Protein AF-A0A4Y2AFT1-F1 (afdb_monomer)

pLDDT: mean 79.04, std 13.9, range [38.19, 97.12]

Mean predicted aligned error: 14.94 Å

Radius of gyration: 22.77 Å; Cα contacts (8 Å, |Δi|>4): 22; chains: 1; bounding box: 67×28×57 Å

Secondary structure (DSSP, 8-state):
----------GGGG--PPPPP----PPPHHHHHHHHTT--------------HHHHHHHHHHHHHHHHH-TT--HHHHHHHHHHHHHHHHHHHHHHHHHHHHH--

Organism: Araneus ventricosus (NCBI:txid182803)

Sequence (105 aa):
MKSGLNVNISFKEFLQVDDPLATCGTLTDAEIVDNVRGVSEDEEHTDAPKVTTKEAEKAVELLTTFLESQENVGYEGFAALANLRRLIETKKVRRQKSLKDHFYC

Solvent-accessible surface area (backbone atoms only — not comparable to full-atom values): 6897 Å² total; per-residue (Å²): 134,85,82,80,74,83,71,85,80,55,74,68,82,76,52,87,75,78,75,84,74,84,70,87,73,81,77,49,75,69,58,50,55,57,55,60,75,69,61,74,89,68,82,70,72,73,72,69,78,80,78,47,72,68,56,54,52,51,52,52,51,52,52,49,56,53,51,72,71,44,95,81,67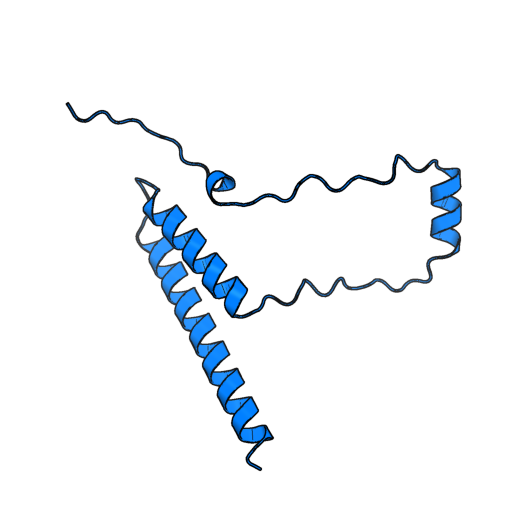,60,72,64,62,58,50,52,50,53,52,50,54,53,50,54,52,53,52,52,52,52,52,52,50,56,48,49,62,68,74,71,109

Structure (mmCIF, N/CA/C/O backbone):
data_AF-A0A4Y2AFT1-F1
#
_entry.id   AF-A0A4Y2AFT1-F1
#
loop_
_atom_site.group_PDB
_atom_site.id
_atom_site.type_symbol
_atom_site.label_atom_id
_atom_site.label_alt_id
_atom_site.label_comp_id
_atom_site.label_asym_id
_atom_site.label_entity_id
_atom_site.label_seq_id
_atom_site.pdbx_PDB_ins_code
_atom_site.Cartn_x
_atom_site.Cartn_y
_atom_site.Cartn_z
_atom_site.occupancy
_atom_site.B_iso_or_equiv
_atom_site.auth_seq_id
_atom_site.auth_comp_id
_atom_site.auth_asym_id
_atom_site.auth_atom_id
_atom_site.pdbx_PDB_model_num
ATOM 1 N N . MET A 1 1 ? -30.423 13.066 16.164 1.00 38.19 1 MET A N 1
ATOM 2 C CA . MET A 1 1 ? -30.635 12.225 14.967 1.00 38.19 1 MET A CA 1
ATOM 3 C C . MET A 1 1 ? -29.265 11.909 14.387 1.00 38.19 1 MET A C 1
ATOM 5 O O . MET A 1 1 ? -28.617 12.820 13.896 1.00 38.19 1 MET A O 1
ATOM 9 N N . LYS A 1 2 ? -28.767 10.677 14.548 1.00 51.41 2 LYS A N 1
ATOM 10 C CA . LYS A 1 2 ? -27.554 10.227 13.850 1.00 51.41 2 LYS A CA 1
ATOM 11 C C . LYS A 1 2 ? -28.001 9.784 12.461 1.00 51.41 2 LYS A C 1
ATOM 13 O O . LYS A 1 2 ? -28.645 8.747 12.338 1.00 51.41 2 LYS A O 1
ATOM 18 N N . SER A 1 3 ? -27.761 10.607 11.447 1.00 51.38 3 SER A N 1
ATOM 19 C CA . SER A 1 3 ? -27.951 10.214 10.053 1.00 51.38 3 SER A CA 1
ATOM 20 C C . SER A 1 3 ? -26.860 9.204 9.707 1.00 51.38 3 SER A C 1
ATOM 22 O O . SER A 1 3 ? -25.752 9.586 9.339 1.00 51.38 3 SER A O 1
ATOM 24 N N . GLY A 1 4 ? -27.160 7.920 9.901 1.00 54.34 4 GLY A N 1
ATOM 25 C CA . GLY A 1 4 ? -26.367 6.822 9.365 1.00 54.34 4 GLY A CA 1
ATOM 26 C C . GLY A 1 4 ? -26.515 6.810 7.851 1.00 54.34 4 GLY A C 1
ATOM 27 O O . GLY A 1 4 ? -27.314 6.054 7.307 1.00 54.34 4 GLY A O 1
ATOM 28 N N . LEU A 1 5 ? -25.794 7.703 7.174 1.00 56.72 5 LEU A N 1
ATOM 29 C CA . LEU A 1 5 ? -25.506 7.530 5.762 1.00 56.72 5 LEU A CA 1
ATOM 30 C C . LEU A 1 5 ? -24.471 6.402 5.717 1.00 56.72 5 LEU A C 1
ATOM 32 O O . LEU A 1 5 ? -23.290 6.635 5.956 1.00 56.72 5 LEU A O 1
ATOM 36 N N . ASN A 1 6 ? -24.929 5.168 5.500 1.00 60.53 6 ASN A N 1
ATOM 37 C CA . ASN A 1 6 ? -24.046 4.064 5.143 1.00 60.53 6 ASN A CA 1
ATOM 38 C C . ASN A 1 6 ? -23.541 4.354 3.724 1.00 60.53 6 ASN A C 1
ATOM 40 O O . ASN A 1 6 ? -24.121 3.916 2.730 1.00 60.53 6 ASN A O 1
ATOM 44 N N . VAL A 1 7 ? -22.541 5.230 3.636 1.00 65.12 7 VAL A N 1
ATOM 45 C CA . VAL A 1 7 ? -21.787 5.439 2.408 1.00 65.12 7 VAL A CA 1
ATOM 46 C C . VAL A 1 7 ? -20.907 4.208 2.293 1.00 65.12 7 VAL A C 1
ATOM 48 O O . VAL A 1 7 ? -19.944 4.051 3.037 1.00 65.12 7 VAL A O 1
ATOM 51 N N . ASN A 1 8 ? -21.284 3.295 1.406 1.00 72.75 8 ASN A N 1
ATOM 52 C CA . ASN A 1 8 ? -20.442 2.168 1.044 1.00 72.75 8 ASN A CA 1
ATOM 53 C C . ASN A 1 8 ? -19.284 2.719 0.200 1.00 72.75 8 ASN A C 1
ATOM 55 O O . ASN A 1 8 ? -19.388 2.804 -1.021 1.00 72.75 8 ASN A O 1
ATOM 59 N N . ILE A 1 9 ? -18.245 3.211 0.880 1.00 77.81 9 ILE A N 1
ATOM 60 C CA . ILE A 1 9 ? -17.066 3.815 0.257 1.00 77.81 9 ILE A CA 1
ATOM 61 C C . ILE A 1 9 ? -16.251 2.692 -0.385 1.00 77.81 9 ILE A C 1
ATOM 63 O O . ILE A 1 9 ? -15.721 1.814 0.306 1.00 77.81 9 ILE A O 1
ATOM 67 N N . SER A 1 10 ? -16.144 2.726 -1.713 1.00 82.75 10 SER A N 1
ATOM 68 C CA . SER A 1 10 ? -15.375 1.741 -2.472 1.00 82.75 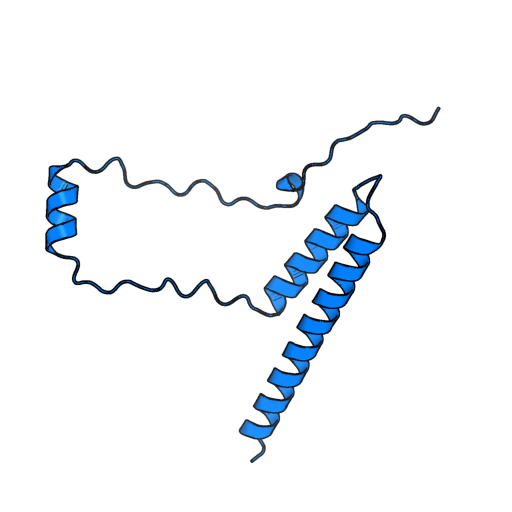10 SER A CA 1
ATOM 69 C C . SER A 1 10 ? -13.887 2.083 -2.469 1.00 82.75 10 SER A C 1
ATOM 71 O O . SER A 1 10 ? -13.503 3.240 -2.617 1.00 82.75 10 SER A O 1
ATOM 73 N N . PHE A 1 11 ? -13.018 1.067 -2.435 1.00 80.56 11 PHE A N 1
ATOM 74 C CA . PHE A 1 11 ? -11.572 1.266 -2.609 1.00 80.56 11 PHE A CA 1
ATOM 75 C C . PHE A 1 11 ? -11.223 1.984 -3.925 1.00 80.56 11 PHE A C 1
ATOM 77 O O . PHE A 1 11 ? -10.225 2.694 -4.000 1.00 80.56 11 PHE A O 1
ATOM 84 N N . LYS A 1 12 ? -12.070 1.861 -4.956 1.00 81.62 12 LYS A N 1
ATOM 85 C CA . LYS A 1 12 ? -11.871 2.537 -6.244 1.00 81.62 12 LYS A CA 1
ATOM 86 C C . LYS A 1 12 ? -11.864 4.066 -6.123 1.00 81.62 12 LYS A C 1
ATOM 88 O O . LYS A 1 12 ? -11.213 4.717 -6.927 1.00 81.62 12 LYS A O 1
ATOM 93 N N . GLU A 1 13 ? -12.525 4.631 -5.114 1.00 83.81 13 GLU A N 1
ATOM 94 C CA . GLU A 1 13 ? -12.549 6.081 -4.857 1.00 83.81 13 GLU A CA 1
ATOM 95 C C . GLU A 1 13 ? -11.191 6.622 -4.386 1.00 83.81 13 GLU A C 1
ATOM 97 O O . GLU A 1 13 ? -10.928 7.818 -4.477 1.00 83.81 13 GLU A O 1
ATOM 102 N N . PHE A 1 14 ? -10.310 5.734 -3.926 1.00 80.06 14 PHE A N 1
ATOM 103 C CA . PHE A 1 14 ? -8.952 6.058 -3.501 1.00 80.06 14 PHE A CA 1
ATOM 104 C C . PHE A 1 14 ? -7.923 5.890 -4.629 1.00 80.06 14 PHE A C 1
ATOM 106 O O . PHE A 1 14 ? -6.775 6.303 -4.478 1.00 80.06 14 PHE A O 1
ATOM 113 N N . LEU A 1 15 ? -8.302 5.295 -5.763 1.00 83.19 15 LEU A N 1
ATOM 114 C CA . LEU A 1 15 ? -7.394 5.044 -6.879 1.00 83.19 15 LEU A CA 1
ATOM 115 C C . LEU A 1 15 ? -7.531 6.126 -7.953 1.00 83.19 15 LEU A C 1
ATOM 117 O O . LEU A 1 15 ? -8.627 6.408 -8.430 1.00 83.19 15 LEU A O 1
ATOM 121 N N . GLN A 1 16 ? -6.399 6.665 -8.408 1.00 80.81 16 GLN A N 1
ATOM 122 C CA . GLN A 1 16 ? -6.329 7.273 -9.736 1.00 80.81 16 GLN A CA 1
ATOM 123 C C . GLN A 1 16 ? -6.165 6.138 -10.742 1.00 80.81 16 GLN A C 1
ATOM 125 O O . GLN A 1 16 ? -5.142 5.459 -10.758 1.00 80.81 16 GLN A O 1
ATOM 130 N N . VAL A 1 17 ? -7.218 5.881 -11.513 1.00 76.19 17 VAL A N 1
ATOM 131 C CA . VAL A 1 17 ? -7.174 4.953 -12.642 1.00 76.19 17 VAL A CA 1
ATOM 132 C C . VAL A 1 17 ? -6.751 5.769 -13.853 1.00 76.19 17 VAL A C 1
ATOM 134 O O . VAL A 1 17 ? -7.400 6.772 -14.148 1.00 76.19 17 VAL A O 1
ATOM 137 N N . ASP A 1 18 ? -5.669 5.362 -14.515 1.00 80.88 18 ASP A N 1
ATOM 138 C CA . ASP A 1 18 ? -5.257 5.979 -15.774 1.00 80.88 18 ASP A CA 1
ATOM 139 C C . ASP A 1 18 ? -6.372 5.848 -16.817 1.00 80.88 18 ASP A C 1
ATOM 141 O O . ASP A 1 18 ? -7.151 4.886 -16.809 1.00 80.88 18 ASP A O 1
ATOM 145 N N . ASP A 1 19 ? -6.444 6.818 -17.728 1.00 81.00 19 ASP A N 1
ATOM 146 C CA . ASP A 1 19 ? -7.368 6.735 -18.849 1.00 81.00 19 ASP A CA 1
ATOM 147 C C . ASP A 1 19 ? -7.101 5.451 -19.652 1.00 81.00 19 ASP A C 1
ATOM 149 O O . ASP A 1 19 ? -5.941 5.045 -19.804 1.00 81.00 19 ASP A O 1
ATOM 153 N N . PRO A 1 20 ? -8.149 4.794 -20.186 1.00 75.06 20 PRO A N 1
ATOM 154 C CA . PRO A 1 20 ? -7.966 3.636 -21.044 1.00 75.06 20 PRO A CA 1
ATOM 155 C C . PRO A 1 20 ? -6.988 3.992 -22.163 1.00 75.06 20 PRO A C 1
ATOM 157 O O . PRO A 1 20 ? -7.237 4.916 -22.942 1.00 75.06 20 PRO A O 1
ATOM 160 N N . LEU A 1 21 ? -5.869 3.271 -22.241 1.00 71.88 21 LEU A N 1
ATOM 161 C CA . LEU A 1 21 ? -4.927 3.457 -23.335 1.00 71.88 21 LEU A CA 1
ATOM 162 C C . LEU A 1 21 ? -5.651 3.169 -24.650 1.00 71.88 21 LEU A C 1
ATOM 164 O O . LEU A 1 21 ? -6.396 2.193 -24.760 1.00 71.88 21 LEU A O 1
ATOM 168 N N . ALA A 1 22 ? -5.424 4.022 -25.648 1.00 71.88 22 ALA A N 1
ATOM 169 C CA . ALA A 1 22 ? -5.924 3.777 -26.988 1.00 71.88 22 ALA A CA 1
ATOM 170 C C . ALA A 1 22 ? -5.368 2.433 -27.474 1.00 71.88 22 ALA A C 1
ATOM 172 O O . ALA A 1 22 ? -4.168 2.280 -27.693 1.00 71.88 22 ALA A O 1
ATOM 173 N N . THR A 1 23 ? -6.241 1.442 -27.620 1.00 72.25 23 THR A N 1
ATOM 174 C CA . THR A 1 23 ? -5.879 0.175 -28.248 1.00 72.25 23 THR A CA 1
ATOM 175 C C . THR A 1 23 ? -5.667 0.430 -29.738 1.00 72.25 23 THR A C 1
ATOM 177 O O . THR A 1 23 ? -6.528 1.039 -30.378 1.00 72.25 23 THR A O 1
ATOM 180 N N . CYS A 1 24 ? -4.543 -0.025 -30.296 1.00 70.50 24 CYS A N 1
ATOM 181 C CA . CYS A 1 24 ? -4.225 0.079 -31.724 1.00 70.50 24 CYS A CA 1
ATOM 182 C C . CYS A 1 24 ? -5.135 -0.828 -32.571 1.00 70.50 24 CYS A C 1
ATOM 184 O O . CYS A 1 24 ? -4.683 -1.838 -33.094 1.00 70.50 24 CYS A O 1
ATOM 186 N N . GLY A 1 25 ? -6.416 -0.474 -32.693 1.00 72.12 25 GLY A N 1
ATOM 187 C CA . GLY A 1 25 ? -7.383 -1.177 -33.536 1.00 72.12 25 GLY A CA 1
ATOM 188 C C . GLY A 1 25 ? -7.535 -2.671 -33.228 1.00 72.12 25 GLY A C 1
ATOM 189 O O . GLY A 1 25 ? -7.014 -3.201 -32.250 1.00 72.12 25 GLY A O 1
ATOM 190 N N . THR A 1 26 ? -8.301 -3.360 -34.066 1.00 80.38 26 THR A N 1
ATOM 191 C CA . THR A 1 26 ? -8.370 -4.824 -34.078 1.00 80.38 26 THR A CA 1
ATOM 192 C C . THR A 1 26 ? -7.469 -5.301 -35.205 1.00 80.38 26 THR A C 1
ATOM 194 O O . THR A 1 26 ? -7.713 -4.940 -36.354 1.00 80.38 26 THR A O 1
ATOM 197 N N . LEU A 1 27 ? -6.428 -6.070 -34.885 1.00 80.31 27 LEU A N 1
ATOM 198 C CA . LEU A 1 27 ? -5.590 -6.692 -35.908 1.00 80.31 27 LEU A CA 1
ATOM 199 C C . LEU A 1 27 ? -6.395 -7.764 -36.642 1.00 80.31 27 LEU A C 1
ATOM 201 O O . LEU A 1 27 ? -7.120 -8.548 -36.027 1.00 80.31 27 LEU A O 1
ATOM 205 N N . THR A 1 28 ? -6.259 -7.791 -37.960 1.00 81.94 28 THR A N 1
ATOM 206 C CA . THR A 1 28 ? -6.799 -8.859 -38.801 1.00 81.94 28 THR A CA 1
ATOM 207 C C . THR A 1 28 ? -5.932 -10.113 -38.695 1.00 81.94 28 THR A C 1
ATOM 209 O O . THR A 1 28 ? -4.735 -10.030 -38.421 1.00 81.94 28 THR A O 1
ATOM 212 N N . ASP A 1 29 ? -6.507 -11.289 -38.965 1.00 82.94 29 ASP A N 1
ATOM 213 C CA . ASP A 1 29 ? -5.781 -12.569 -38.910 1.00 82.94 29 ASP A CA 1
ATOM 214 C C . ASP A 1 29 ? -4.487 -12.556 -39.744 1.00 82.94 29 ASP A C 1
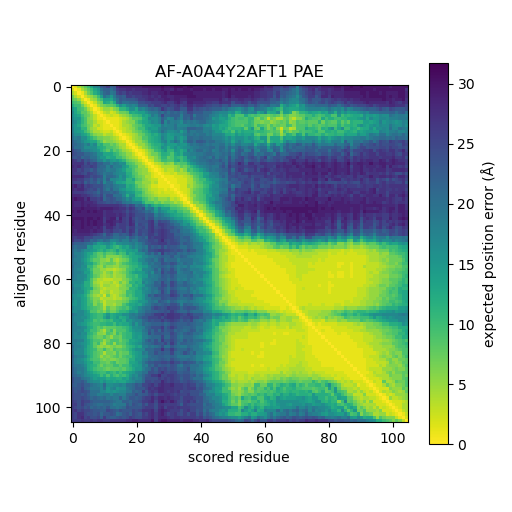ATOM 216 O O . ASP A 1 29 ? -3.479 -13.135 -39.346 1.00 82.94 29 ASP A O 1
ATOM 220 N N . ALA A 1 30 ? -4.486 -11.846 -40.878 1.00 82.31 30 ALA A N 1
ATOM 221 C CA . ALA A 1 30 ? -3.307 -11.686 -41.725 1.00 82.31 30 ALA A CA 1
ATOM 222 C C . ALA A 1 30 ? -2.182 -10.897 -41.030 1.00 82.31 30 ALA A C 1
ATOM 224 O O . ALA A 1 30 ? -1.022 -11.294 -41.101 1.00 82.31 30 ALA A O 1
ATOM 225 N N . GLU A 1 31 ? -2.521 -9.818 -40.319 1.00 77.81 31 GLU A N 1
ATOM 226 C CA . GLU A 1 31 ? -1.562 -8.998 -39.566 1.00 77.81 31 GLU A CA 1
ATOM 227 C C . GLU A 1 31 ? -1.049 -9.721 -38.313 1.00 77.81 31 GLU A C 1
ATOM 229 O O . GLU A 1 31 ? 0.099 -9.529 -37.910 1.00 77.81 31 GLU A O 1
ATOM 234 N N . ILE A 1 32 ? -1.868 -10.586 -37.705 1.00 79.25 32 ILE A N 1
ATOM 235 C CA . ILE A 1 32 ? -1.443 -11.446 -36.590 1.00 79.25 32 ILE A CA 1
ATOM 236 C C . ILE A 1 32 ? -0.386 -12.445 -37.074 1.00 79.25 32 ILE A C 1
ATOM 238 O O . ILE A 1 32 ? 0.669 -12.573 -36.455 1.00 79.25 32 ILE A O 1
ATOM 242 N N . VAL A 1 33 ? -0.640 -13.125 -38.197 1.00 78.44 33 VAL A N 1
ATOM 243 C CA . VAL A 1 33 ? 0.291 -14.115 -38.766 1.00 78.44 33 VAL A CA 1
ATOM 244 C C . VAL A 1 33 ? 1.628 -13.476 -39.151 1.00 78.44 33 VAL A C 1
ATOM 246 O O . VAL A 1 33 ? 2.678 -14.082 -38.927 1.00 78.44 33 VAL A O 1
ATOM 249 N N . ASP A 1 34 ? 1.607 -12.252 -39.682 1.00 75.50 34 ASP A N 1
ATOM 250 C CA . ASP A 1 34 ? 2.825 -11.544 -40.088 1.00 75.50 34 ASP A CA 1
ATOM 251 C C . ASP A 1 34 ? 3.662 -11.091 -38.877 1.00 75.50 34 ASP A C 1
ATOM 253 O O . ASP A 1 34 ? 4.885 -11.237 -38.882 1.00 75.50 34 ASP A O 1
ATOM 257 N N . ASN A 1 35 ? 3.011 -10.655 -37.790 1.00 69.06 35 ASN A N 1
ATOM 258 C CA . ASN A 1 35 ? 3.694 -10.323 -36.534 1.00 69.06 35 ASN A CA 1
ATOM 259 C C . ASN A 1 35 ? 4.319 -11.556 -35.862 1.00 69.06 35 ASN A C 1
ATOM 261 O O . ASN A 1 35 ? 5.453 -11.493 -35.394 1.00 69.06 35 ASN A O 1
ATOM 265 N N . VAL A 1 36 ? 3.626 -12.700 -35.851 1.00 68.88 36 VAL A N 1
ATOM 266 C CA . VAL A 1 36 ? 4.141 -13.944 -35.241 1.00 68.88 36 VAL A CA 1
ATOM 267 C C . VAL A 1 36 ? 5.370 -14.476 -35.984 1.00 68.88 36 VAL A C 1
ATOM 269 O O . VAL A 1 36 ? 6.261 -15.062 -35.374 1.00 68.88 36 VAL A O 1
ATOM 272 N N . ARG A 1 37 ? 5.474 -14.240 -37.296 1.00 66.12 37 ARG A N 1
ATOM 273 C CA . ARG A 1 37 ? 6.592 -14.734 -38.112 1.00 66.12 37 ARG A CA 1
ATOM 274 C C . ARG A 1 37 ? 7.929 -14.029 -37.826 1.00 66.12 37 ARG A C 1
ATOM 276 O O . ARG A 1 37 ? 8.966 -14.534 -38.253 1.00 66.12 37 ARG A O 1
ATOM 283 N N . GLY A 1 38 ? 7.908 -12.889 -37.127 1.00 58.09 38 GLY A N 1
ATOM 284 C CA . GLY A 1 38 ? 9.089 -12.081 -36.796 1.00 58.09 38 GLY A CA 1
ATOM 285 C C . GLY A 1 38 ? 9.501 -12.069 -35.319 1.00 58.09 38 GLY A C 1
ATOM 286 O O . GLY A 1 38 ? 10.550 -11.512 -35.004 1.00 58.09 38 GLY A O 1
ATOM 287 N N . VAL A 1 39 ? 8.720 -12.666 -34.414 1.00 52.62 39 VAL A N 1
ATOM 288 C CA . VAL A 1 39 ? 9.025 -12.665 -32.975 1.00 52.62 39 VAL A CA 1
ATOM 289 C C . VAL A 1 39 ? 9.837 -13.913 -32.645 1.00 52.62 39 VAL A C 1
ATOM 291 O O . VAL A 1 39 ? 9.298 -14.997 -32.441 1.00 52.62 39 VAL A O 1
ATOM 294 N N . SER A 1 40 ? 11.163 -13.767 -32.629 1.00 55.41 40 SER A N 1
ATOM 295 C CA . SER A 1 40 ? 12.022 -14.700 -31.904 1.00 55.41 40 SER A CA 1
ATOM 296 C C . SER A 1 40 ? 11.615 -14.700 -30.435 1.00 55.41 40 SER A C 1
ATOM 298 O O . SER A 1 40 ? 11.410 -13.628 -29.867 1.00 55.41 40 SER A O 1
ATOM 300 N N . GLU A 1 41 ? 11.521 -15.898 -29.865 1.00 56.84 41 GLU A N 1
ATOM 301 C CA . GLU A 1 41 ? 11.244 -16.217 -28.465 1.00 56.84 41 GLU A CA 1
ATOM 302 C C . GLU A 1 41 ? 12.250 -15.537 -27.522 1.00 56.84 41 GLU A C 1
ATOM 304 O O . GLU A 1 41 ? 13.177 -16.159 -27.012 1.00 56.84 41 GLU A O 1
ATOM 309 N N . ASP A 1 42 ? 12.088 -14.243 -27.291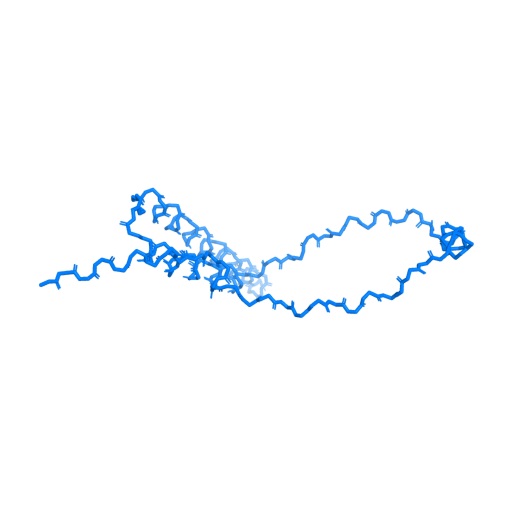 1.00 51.62 42 ASP A N 1
ATOM 310 C CA . ASP A 1 42 ? 12.427 -13.671 -26.003 1.00 51.62 42 ASP A CA 1
ATOM 311 C C . ASP A 1 42 ? 11.088 -13.625 -25.278 1.00 51.62 42 ASP A C 1
ATOM 313 O O . ASP A 1 42 ? 10.292 -12.698 -25.444 1.00 51.62 42 ASP A O 1
ATOM 317 N N . GLU A 1 43 ? 10.768 -14.709 -24.566 1.00 56.00 43 GLU A N 1
ATOM 318 C CA . GLU A 1 43 ? 9.797 -14.620 -23.485 1.00 56.00 43 GLU A CA 1
ATOM 319 C C . GLU A 1 43 ? 10.383 -13.621 -22.491 1.00 56.00 43 GLU A C 1
ATOM 321 O O . GLU A 1 43 ? 11.112 -13.971 -21.561 1.00 56.00 43 GLU A O 1
ATOM 326 N N . GLU A 1 44 ? 10.107 -12.346 -22.758 1.00 51.56 44 GLU A N 1
ATOM 327 C CA . GLU A 1 44 ? 10.305 -11.234 -21.862 1.00 51.56 44 GLU A CA 1
ATOM 328 C C . GLU A 1 44 ? 9.510 -11.614 -20.616 1.00 51.56 44 GLU A C 1
ATOM 330 O O . GLU A 1 44 ? 8.297 -11.415 -20.522 1.00 51.56 44 GLU A O 1
ATOM 335 N N . HIS A 1 45 ? 10.187 -12.250 -19.656 1.00 53.19 45 HIS A N 1
ATOM 336 C CA . HIS A 1 45 ? 9.809 -12.165 -18.265 1.00 53.19 45 HIS A CA 1
ATOM 337 C C . HIS A 1 45 ? 9.670 -10.671 -18.024 1.00 53.19 45 HIS A C 1
ATOM 339 O O . HIS A 1 45 ? 10.671 -9.987 -17.826 1.00 53.19 45 HIS A O 1
ATOM 345 N N . THR A 1 46 ? 8.445 -10.158 -18.142 1.00 54.00 46 THR A N 1
ATOM 346 C CA . THR A 1 46 ? 8.126 -8.776 -17.831 1.00 54.00 46 THR A CA 1
ATOM 347 C C . THR A 1 46 ? 8.466 -8.643 -16.362 1.00 54.00 46 THR A C 1
ATOM 349 O O . THR A 1 46 ? 7.695 -9.067 -15.496 1.00 54.00 46 THR A O 1
ATOM 352 N N . ASP A 1 47 ? 9.691 -8.198 -16.103 1.00 62.38 47 ASP A N 1
ATOM 353 C CA . ASP A 1 47 ? 10.263 -8.029 -14.786 1.00 62.38 47 ASP A CA 1
ATOM 354 C C . ASP A 1 47 ? 9.323 -7.033 -14.121 1.00 62.38 47 ASP A C 1
ATOM 356 O O . ASP A 1 47 ? 9.273 -5.862 -14.511 1.00 62.38 47 ASP A O 1
ATOM 360 N N . ALA A 1 48 ? 8.434 -7.546 -13.260 1.00 65.44 48 ALA A N 1
ATOM 361 C CA . ALA A 1 48 ? 7.330 -6.757 -12.740 1.00 65.44 48 ALA A CA 1
ATOM 362 C C . ALA A 1 48 ? 7.924 -5.448 -12.211 1.00 65.44 48 ALA A C 1
ATOM 364 O O . ALA A 1 48 ? 8.921 -5.517 -11.477 1.00 65.44 48 ALA A O 1
ATOM 365 N N . PRO A 1 49 ? 7.382 -4.277 -12.607 1.00 70.88 49 PRO A N 1
ATOM 366 C CA . PRO A 1 49 ? 8.038 -3.003 -12.374 1.00 70.88 49 PRO A CA 1
ATOM 367 C C . PRO A 1 49 ? 8.530 -2.918 -10.938 1.00 70.88 49 PRO A C 1
ATOM 369 O O . PRO A 1 49 ? 7.764 -3.098 -9.985 1.00 70.88 49 PRO A O 1
ATOM 372 N N . LYS A 1 50 ? 9.840 -2.726 -10.777 1.00 81.00 50 LYS A N 1
ATOM 373 C CA . LYS A 1 50 ? 10.470 -2.788 -9.463 1.00 81.00 50 LYS A CA 1
ATOM 374 C C . LYS A 1 50 ? 9.952 -1.643 -8.602 1.00 81.00 50 LYS A C 1
ATOM 376 O O . LYS A 1 50 ? 10.429 -0.517 -8.715 1.00 81.00 50 LYS A O 1
ATOM 381 N N . VAL A 1 51 ? 9.006 -1.957 -7.719 1.00 84.25 51 VAL A N 1
ATOM 382 C CA . VAL A 1 51 ? 8.373 -0.985 -6.824 1.00 84.25 51 VAL A CA 1
ATOM 383 C C . VAL A 1 51 ? 9.437 -0.302 -5.973 1.00 84.25 51 VAL A C 1
ATOM 385 O O . VAL A 1 51 ? 10.220 -0.938 -5.254 1.00 84.25 51 VAL A O 1
ATOM 388 N N . THR A 1 52 ? 9.470 1.021 -6.048 1.00 89.88 52 THR A N 1
ATOM 389 C CA . THR A 1 52 ? 10.365 1.834 -5.235 1.00 89.88 52 THR A CA 1
ATOM 390 C C . THR A 1 52 ? 9.863 1.901 -3.792 1.00 89.88 52 THR A C 1
ATOM 392 O O . THR A 1 52 ? 8.671 1.808 -3.507 1.00 89.88 52 THR A O 1
ATOM 395 N N . THR A 1 53 ? 10.772 2.129 -2.840 1.00 90.19 53 THR A N 1
ATOM 396 C CA . THR A 1 53 ? 10.402 2.328 -1.425 1.00 90.19 53 THR A CA 1
ATOM 397 C C . THR A 1 53 ? 9.378 3.457 -1.261 1.00 90.19 53 THR A C 1
ATOM 399 O O . THR A 1 53 ? 8.475 3.341 -0.445 1.00 90.19 53 THR A O 1
ATOM 402 N N . LYS A 1 54 ? 9.478 4.509 -2.083 1.00 90.50 54 LYS A N 1
ATOM 403 C CA . LYS A 1 54 ? 8.575 5.665 -2.058 1.00 90.50 54 LYS A CA 1
ATOM 404 C C . LYS A 1 54 ? 7.164 5.320 -2.545 1.00 90.50 54 LYS A C 1
ATOM 406 O O . LYS A 1 54 ? 6.191 5.812 -1.988 1.00 90.50 54 LYS A O 1
ATOM 411 N N . GLU A 1 55 ? 7.042 4.488 -3.576 1.00 91.62 55 GLU A N 1
ATOM 412 C CA . GLU A 1 55 ? 5.739 3.993 -4.042 1.00 91.62 55 GLU A CA 1
ATOM 413 C C . GLU A 1 55 ? 5.096 3.073 -3.005 1.00 91.62 55 GLU A C 1
ATOM 415 O O . GLU A 1 55 ? 3.908 3.208 -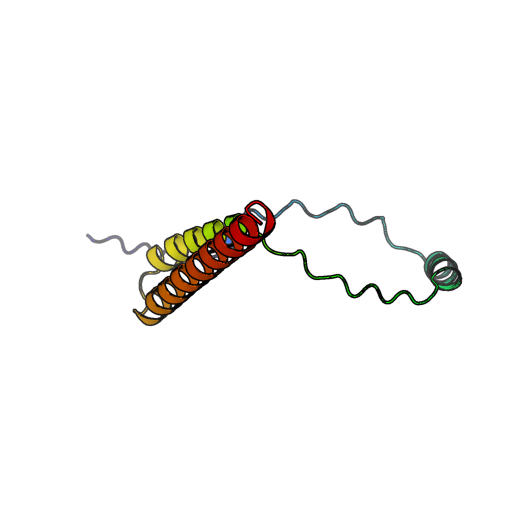2.726 1.00 91.62 55 GLU A O 1
ATOM 420 N N . ALA A 1 56 ? 5.886 2.205 -2.367 1.00 92.81 56 ALA A N 1
ATOM 421 C CA . ALA A 1 56 ? 5.400 1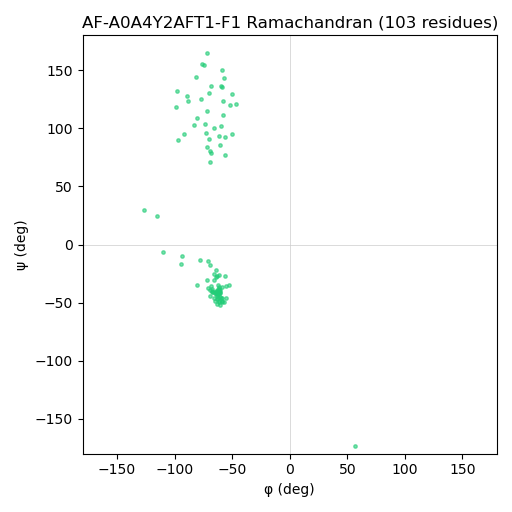.355 -1.284 1.00 92.81 56 ALA A CA 1
ATOM 422 C C . ALA A 1 56 ? 4.914 2.171 -0.068 1.00 92.81 56 ALA A C 1
ATOM 424 O O . ALA A 1 56 ? 3.873 1.848 0.499 1.00 92.81 56 ALA A O 1
ATOM 425 N N . GLU A 1 57 ? 5.627 3.240 0.315 1.00 94.31 57 GLU A N 1
ATOM 426 C CA . GLU A 1 57 ? 5.201 4.169 1.377 1.00 94.31 57 GLU A CA 1
ATOM 427 C C . GLU A 1 57 ? 3.841 4.808 1.038 1.00 94.31 57 GLU A C 1
ATOM 429 O O . GLU A 1 57 ? 2.908 4.714 1.836 1.00 94.31 57 GLU A O 1
ATOM 434 N N . LYS A 1 58 ? 3.687 5.350 -0.179 1.00 94.06 58 LYS A N 1
ATOM 435 C CA . LYS A 1 58 ? 2.417 5.936 -0.650 1.00 94.06 58 LYS A CA 1
ATOM 436 C C . LYS A 1 58 ? 1.267 4.929 -0.679 1.00 94.06 58 LYS A C 1
ATOM 438 O O . LYS A 1 58 ? 0.151 5.257 -0.287 1.00 94.06 58 LYS A O 1
ATOM 443 N N . ALA A 1 59 ? 1.526 3.704 -1.134 1.00 93.81 59 ALA A N 1
ATOM 444 C CA . ALA A 1 59 ? 0.514 2.651 -1.167 1.00 93.81 59 ALA A CA 1
ATOM 445 C C . ALA A 1 59 ? 0.033 2.290 0.247 1.00 93.81 59 ALA A C 1
ATOM 447 O O . ALA A 1 59 ? -1.160 2.100 0.473 1.00 93.81 59 ALA A O 1
ATOM 448 N N . VAL A 1 60 ? 0.947 2.243 1.220 1.00 95.69 60 VAL A N 1
ATOM 449 C CA . VAL A 1 60 ? 0.600 2.000 2.626 1.00 95.69 60 VAL A CA 1
ATOM 450 C C . VAL A 1 60 ? -0.195 3.160 3.223 1.00 95.69 60 VAL A C 1
ATOM 452 O O . VAL A 1 60 ? -1.135 2.910 3.978 1.00 95.69 60 VAL A O 1
ATOM 455 N N . GLU A 1 61 ? 0.143 4.410 2.903 1.00 95.50 61 GLU A N 1
ATOM 456 C CA . GLU A 1 61 ? -0.652 5.579 3.307 1.00 95.50 61 GLU A CA 1
ATOM 457 C C . GLU A 1 61 ? -2.081 5.484 2.767 1.00 95.50 61 GLU A C 1
ATOM 459 O O . GLU A 1 61 ? -3.029 5.563 3.547 1.00 95.50 61 GLU A O 1
ATOM 464 N N . LEU A 1 62 ? -2.237 5.187 1.474 1.00 95.62 62 LEU A N 1
ATOM 465 C CA . LEU A 1 62 ? -3.546 5.044 0.840 1.00 95.62 62 LEU A CA 1
ATOM 466 C C . LEU A 1 62 ? -4.396 3.942 1.483 1.00 95.62 62 LEU A C 1
ATOM 468 O O . LEU A 1 62 ? -5.566 4.152 1.799 1.00 95.62 62 LEU A O 1
ATOM 472 N N . LEU A 1 63 ? -3.792 2.773 1.722 1.00 94.50 63 LEU A N 1
ATOM 473 C CA . LEU A 1 63 ? -4.456 1.663 2.407 1.00 94.50 63 LEU A CA 1
ATOM 474 C C . LEU A 1 63 ? -4.850 2.034 3.838 1.00 94.50 63 LEU A C 1
ATOM 476 O O . LEU A 1 63 ? -5.893 1.595 4.311 1.00 94.50 63 LEU A O 1
ATOM 480 N N . THR A 1 64 ? -4.044 2.850 4.521 1.00 94.81 64 THR A N 1
ATOM 481 C CA . THR A 1 64 ? -4.374 3.337 5.867 1.00 94.81 64 THR A CA 1
ATOM 482 C C . THR A 1 64 ? -5.630 4.198 5.823 1.00 94.81 64 THR A C 1
ATOM 484 O O . THR A 1 64 ? -6.576 3.907 6.548 1.00 94.81 64 THR A O 1
ATOM 487 N N . THR A 1 65 ? -5.677 5.193 4.932 1.00 94.25 65 THR A N 1
ATOM 488 C CA . THR A 1 65 ? -6.846 6.073 4.783 1.00 94.25 65 THR A CA 1
ATOM 489 C C . THR A 1 65 ? -8.095 5.287 4.389 1.00 94.25 65 THR A C 1
ATOM 491 O O . THR A 1 65 ? -9.178 5.544 4.912 1.00 94.25 65 THR A O 1
ATOM 494 N N . PHE A 1 66 ? -7.951 4.286 3.515 1.00 92.56 66 PHE A N 1
ATOM 495 C CA . PHE A 1 66 ? -9.058 3.400 3.178 1.00 92.56 66 PHE A CA 1
ATOM 496 C C . PHE A 1 66 ? -9.569 2.653 4.412 1.00 92.56 66 PHE A C 1
ATOM 498 O O . PHE A 1 66 ? -10.760 2.730 4.696 1.00 92.56 66 PHE A O 1
ATOM 505 N N . LEU A 1 67 ? -8.701 1.983 5.177 1.00 91.69 67 LEU A N 1
ATOM 506 C CA . LEU A 1 67 ? -9.125 1.243 6.371 1.00 91.69 67 LEU A CA 1
ATOM 507 C C . LEU A 1 67 ? -9.758 2.149 7.436 1.00 91.69 67 LEU A C 1
ATOM 509 O O . LEU A 1 67 ? -10.732 1.745 8.062 1.00 91.69 67 LEU A O 1
ATOM 513 N N . GLU A 1 68 ? -9.252 3.371 7.610 1.00 90.19 68 GLU A N 1
ATOM 514 C CA . GLU A 1 68 ? -9.833 4.376 8.514 1.00 90.19 68 GLU A CA 1
ATOM 515 C C . GLU A 1 68 ? -11.238 4.828 8.081 1.00 90.19 68 GLU A C 1
ATOM 517 O O . GLU A 1 68 ? -12.046 5.200 8.928 1.00 90.19 68 GLU A O 1
ATOM 522 N N . SER A 1 69 ? -11.550 4.773 6.781 1.00 89.12 69 SER A N 1
ATOM 523 C CA . SER A 1 69 ? -12.884 5.099 6.251 1.00 89.12 69 SER A CA 1
ATOM 524 C C . SER A 1 69 ? -13.921 3.983 6.433 1.00 89.12 69 SER A C 1
ATOM 526 O O . SER A 1 69 ? -15.113 4.222 6.241 1.00 89.12 69 SER A O 1
ATOM 528 N N . GLN A 1 70 ? -13.494 2.765 6.786 1.00 87.94 70 GLN A N 1
ATOM 529 C CA . GLN A 1 70 ? -14.386 1.615 6.932 1.00 87.94 70 GLN A CA 1
ATOM 530 C C . GLN A 1 70 ? -14.941 1.527 8.359 1.00 87.94 70 GLN A C 1
ATOM 532 O O . GLN A 1 70 ? -14.192 1.468 9.330 1.00 87.94 70 GLN A O 1
ATOM 537 N N . GLU A 1 71 ? -16.266 1.429 8.493 1.00 84.06 71 GLU A N 1
ATOM 538 C CA . GLU A 1 71 ? -16.949 1.395 9.799 1.00 84.06 71 GLU A CA 1
ATOM 539 C C . GLU A 1 71 ? -16.630 0.128 10.626 1.00 84.06 71 GLU A C 1
ATOM 541 O O . GLU A 1 71 ? -16.693 0.161 11.851 1.00 84.06 71 GLU A O 1
ATOM 546 N N . ASN A 1 72 ? -16.251 -0.981 9.975 1.00 82.81 72 ASN A N 1
ATOM 547 C CA . ASN A 1 72 ? -16.141 -2.312 10.597 1.00 82.81 72 ASN A CA 1
ATOM 548 C C . ASN A 1 72 ? -14.776 -2.995 10.396 1.00 82.81 72 ASN A C 1
ATOM 550 O O . ASN A 1 72 ? -14.693 -4.223 10.315 1.00 82.81 72 ASN A O 1
ATOM 554 N N . VAL A 1 73 ? -13.693 -2.228 10.278 1.00 83.50 73 VAL A N 1
ATOM 555 C CA . VAL A 1 73 ? -12.348 -2.806 10.161 1.00 83.50 73 VAL A CA 1
ATOM 556 C C . VAL A 1 73 ? -11.842 -3.297 11.522 1.00 83.50 73 VAL A C 1
ATOM 558 O O . VAL A 1 73 ? -11.794 -2.552 12.499 1.00 83.50 73 VAL A O 1
ATOM 561 N N . GLY A 1 74 ? -11.445 -4.571 11.575 1.00 86.94 74 GLY A N 1
ATOM 562 C CA . GLY A 1 74 ? -10.774 -5.173 12.728 1.00 86.94 74 GLY A CA 1
ATOM 563 C C . GLY A 1 74 ? -9.333 -4.679 12.905 1.00 86.94 74 GLY A C 1
ATOM 564 O O . GLY A 1 74 ? -8.721 -4.108 11.996 1.00 86.94 74 GLY A O 1
ATOM 565 N N . TYR A 1 75 ? -8.755 -4.922 14.084 1.00 91.50 75 TYR A N 1
ATOM 566 C CA . TYR A 1 75 ? -7.386 -4.494 14.407 1.00 91.50 75 TYR A CA 1
ATOM 567 C C . TYR A 1 75 ? -6.323 -5.179 13.530 1.00 91.50 75 TYR A C 1
ATOM 569 O O . TYR A 1 75 ? -5.211 -4.670 13.374 1.00 91.50 75 TYR A O 1
ATOM 577 N N . GLU A 1 76 ? -6.660 -6.327 12.945 1.00 93.62 76 GLU A N 1
ATOM 578 C CA . GLU A 1 76 ? -5.786 -7.157 12.124 1.00 93.62 76 GLU A CA 1
ATOM 579 C C . GLU A 1 76 ? -5.314 -6.414 10.870 1.00 93.62 76 GLU A C 1
ATOM 581 O O . GLU A 1 76 ? -4.142 -6.521 10.498 1.00 93.62 76 GLU A O 1
ATOM 586 N N . GLY A 1 77 ? -6.189 -5.606 10.257 1.00 90.00 77 GLY A N 1
ATOM 587 C CA . GLY A 1 77 ? -5.844 -4.792 9.088 1.00 90.00 77 GLY A CA 1
ATOM 588 C C . GLY A 1 77 ? -4.764 -3.759 9.414 1.00 90.00 77 GLY A C 1
ATOM 589 O O . GLY A 1 77 ? -3.744 -3.668 8.728 1.00 90.00 77 GLY A O 1
ATOM 590 N N . PHE A 1 78 ? -4.923 -3.046 10.530 1.00 93.19 78 PHE A N 1
ATOM 591 C CA . PHE A 1 78 ? -3.925 -2.084 11.000 1.00 93.19 78 PHE A CA 1
ATOM 592 C C . PHE A 1 78 ? -2.626 -2.759 11.462 1.00 93.19 78 PHE A C 1
ATOM 594 O O . PHE A 1 78 ? -1.538 -2.236 11.208 1.00 93.19 78 PHE A O 1
ATOM 601 N N . ALA A 1 79 ? -2.706 -3.944 12.076 1.00 96.12 79 ALA A N 1
ATOM 602 C CA . ALA A 1 79 ? -1.528 -4.727 12.448 1.00 96.12 79 ALA A CA 1
ATOM 603 C C . ALA A 1 79 ? -0.722 -5.175 11.213 1.00 96.12 79 ALA A C 1
ATOM 605 O O . ALA A 1 79 ? 0.511 -5.099 11.208 1.00 96.12 79 ALA A O 1
ATOM 606 N N . ALA A 1 80 ? -1.402 -5.585 10.138 1.00 95.12 80 ALA A N 1
ATOM 607 C CA . ALA A 1 80 ? -0.760 -5.902 8.866 1.00 95.12 80 ALA A CA 1
ATOM 608 C C . ALA A 1 80 ? -0.068 -4.670 8.253 1.00 95.12 80 ALA A C 1
ATOM 610 O O . ALA A 1 80 ? 1.098 -4.759 7.857 1.00 95.12 80 ALA A O 1
ATOM 611 N N . LEU A 1 81 ? -0.723 -3.500 8.259 1.00 95.81 81 LEU A N 1
ATOM 612 C CA . LEU A 1 81 ? -0.111 -2.245 7.799 1.00 95.81 81 LEU A CA 1
ATOM 613 C C . LEU A 1 81 ? 1.121 -1.855 8.624 1.00 95.81 81 LEU A C 1
ATOM 615 O O . LEU A 1 81 ? 2.138 -1.450 8.058 1.00 95.81 81 LEU A O 1
ATOM 619 N N . ALA A 1 82 ? 1.083 -2.024 9.948 1.00 95.62 82 ALA A N 1
ATOM 620 C CA . ALA A 1 82 ? 2.235 -1.764 10.810 1.00 95.62 82 ALA A CA 1
ATOM 621 C C . ALA A 1 82 ? 3.434 -2.665 10.459 1.00 95.62 82 ALA A C 1
ATOM 623 O O . ALA A 1 82 ? 4.577 -2.199 10.398 1.00 95.62 82 ALA A O 1
ATOM 624 N N . ASN A 1 83 ? 3.181 -3.942 10.154 1.00 97.12 83 ASN A N 1
ATOM 625 C CA . ASN A 1 83 ? 4.219 -4.867 9.700 1.00 97.12 83 ASN A CA 1
ATOM 626 C C . ASN A 1 83 ? 4.818 -4.455 8.348 1.00 97.12 83 ASN A C 1
ATOM 628 O O . ASN A 1 83 ? 6.042 -4.503 8.190 1.00 97.12 83 ASN A O 1
ATOM 632 N N . LEU A 1 84 ? 3.986 -4.002 7.404 1.00 95.50 84 LEU A N 1
ATOM 633 C CA . LEU A 1 84 ? 4.447 -3.481 6.114 1.00 95.50 84 LEU A CA 1
ATOM 634 C C . LEU A 1 84 ? 5.319 -2.232 6.286 1.00 95.50 84 LEU A C 1
ATOM 636 O O . LEU A 1 84 ? 6.423 -2.189 5.742 1.00 95.50 84 LEU A O 1
ATOM 640 N N . ARG A 1 85 ? 4.898 -1.265 7.115 1.00 95.69 85 ARG A N 1
ATOM 641 C CA . ARG A 1 85 ? 5.708 -0.071 7.439 1.00 95.69 85 ARG A CA 1
ATOM 642 C C . ARG A 1 85 ? 7.079 -0.454 7.994 1.00 95.69 85 ARG A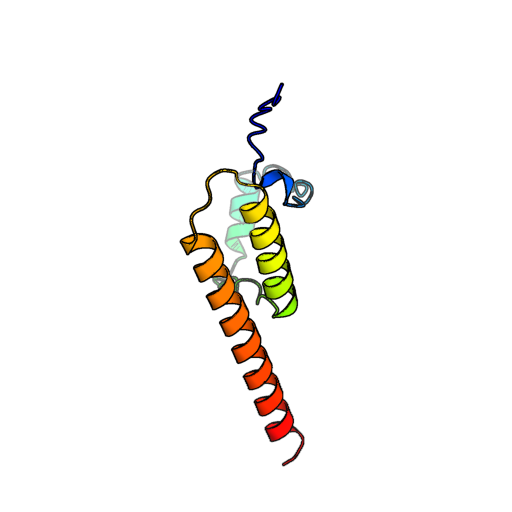 C 1
ATOM 644 O O . ARG A 1 85 ? 8.102 0.046 7.528 1.00 95.69 85 ARG A O 1
ATOM 651 N N . ARG A 1 86 ? 7.120 -1.401 8.938 1.00 96.38 86 ARG A N 1
ATOM 652 C CA . ARG A 1 86 ? 8.380 -1.896 9.518 1.00 96.38 86 ARG A CA 1
ATOM 653 C C . ARG A 1 86 ? 9.289 -2.543 8.469 1.00 96.38 86 ARG A C 1
ATOM 655 O O . ARG A 1 86 ? 10.510 -2.365 8.512 1.00 96.38 86 ARG A O 1
ATOM 662 N N . LEU A 1 87 ? 8.716 -3.305 7.539 1.00 94.94 87 LEU A N 1
ATOM 663 C CA . LEU A 1 87 ? 9.468 -3.964 6.472 1.00 94.94 87 LEU A CA 1
ATOM 664 C C . LEU A 1 87 ? 10.096 -2.948 5.509 1.00 94.94 87 LEU A C 1
ATOM 666 O O . LEU A 1 87 ? 11.280 -3.073 5.184 1.00 94.94 87 LEU A O 1
ATOM 670 N N . ILE A 1 88 ? 9.321 -1.945 5.091 1.00 93.25 88 ILE A N 1
ATOM 671 C CA . ILE A 1 88 ? 9.775 -0.847 4.227 1.00 93.25 88 ILE A CA 1
ATOM 672 C C . ILE A 1 88 ? 10.964 -0.129 4.876 1.00 93.25 88 ILE A C 1
ATOM 674 O O . ILE A 1 88 ? 12.026 -0.009 4.256 1.00 93.25 88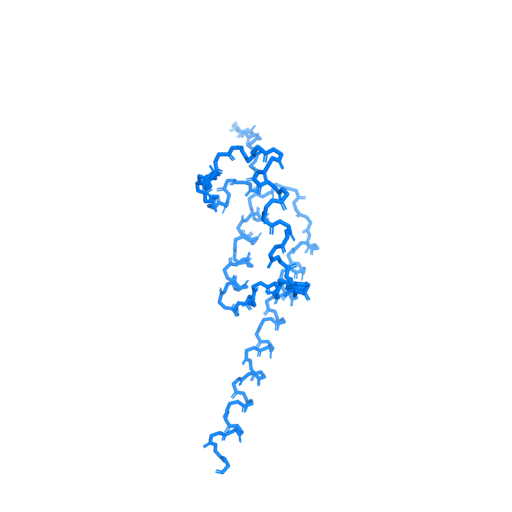 ILE A O 1
ATOM 678 N N . GLU A 1 89 ? 10.838 0.239 6.153 1.00 92.56 89 GLU A N 1
ATOM 679 C CA . GLU A 1 89 ? 11.907 0.921 6.888 1.00 92.56 89 GLU A CA 1
ATOM 680 C C . GLU A 1 89 ? 13.165 0.043 7.010 1.00 92.56 89 GLU A C 1
ATOM 682 O O . GLU A 1 89 ? 14.284 0.476 6.732 1.00 92.56 89 GLU A O 1
ATOM 687 N N . THR A 1 90 ? 12.995 -1.249 7.305 1.00 92.06 90 THR A N 1
ATOM 688 C CA . THR A 1 90 ? 14.120 -2.198 7.382 1.00 92.06 90 THR A CA 1
ATOM 689 C C . THR A 1 90 ? 14.873 -2.301 6.050 1.00 92.06 90 THR A C 1
ATOM 691 O O . THR A 1 90 ? 16.107 -2.361 6.022 1.00 92.06 90 THR A O 1
ATOM 694 N N . LYS A 1 91 ? 14.151 -2.323 4.923 1.00 87.69 91 LYS A N 1
ATOM 695 C CA . LYS A 1 91 ? 14.754 -2.368 3.581 1.00 87.69 91 LYS A CA 1
ATOM 696 C C . LYS A 1 91 ? 15.502 -1.072 3.257 1.00 87.69 91 LYS A C 1
ATOM 698 O O . LYS A 1 91 ? 16.594 -1.142 2.686 1.00 87.69 91 LYS A O 1
ATOM 703 N N . LYS A 1 92 ? 14.969 0.081 3.666 1.00 86.81 92 LYS A N 1
ATOM 704 C CA . LYS A 1 92 ? 15.600 1.401 3.508 1.00 86.81 92 LYS A CA 1
ATOM 705 C C . LYS A 1 92 ? 16.930 1.486 4.258 1.00 86.81 92 LYS A C 1
ATOM 707 O O . LYS A 1 92 ? 17.947 1.823 3.650 1.00 86.81 92 LYS A O 1
ATOM 712 N N . VAL A 1 93 ? 16.952 1.068 5.526 1.00 83.88 93 VAL A N 1
ATOM 713 C CA . VAL A 1 93 ? 18.171 1.024 6.356 1.00 83.88 93 VAL A CA 1
ATOM 714 C C . VAL A 1 93 ? 19.230 0.098 5.750 1.00 83.88 93 VAL A C 1
ATOM 716 O O . VAL A 1 93 ? 20.396 0.479 5.642 1.00 83.88 93 VAL A O 1
ATOM 719 N N . ARG A 1 94 ? 18.842 -1.101 5.288 1.00 81.00 94 ARG A N 1
ATOM 720 C CA . ARG A 1 94 ? 19.781 -2.034 4.633 1.00 81.00 94 ARG A CA 1
ATOM 721 C C . ARG A 1 94 ? 20.397 -1.445 3.366 1.00 81.00 94 ARG A C 1
ATOM 723 O O . ARG A 1 94 ? 21.602 -1.576 3.169 1.00 81.00 94 ARG A O 1
ATOM 730 N N . ARG A 1 95 ? 19.594 -0.776 2.530 1.00 77.06 95 ARG A N 1
ATOM 731 C CA . ARG A 1 95 ? 20.088 -0.119 1.311 1.00 77.06 95 ARG A CA 1
ATOM 732 C C . ARG A 1 95 ? 21.064 1.011 1.640 1.00 77.06 95 ARG A C 1
ATOM 734 O O . ARG A 1 95 ? 22.105 1.105 1.002 1.00 77.06 95 ARG A O 1
ATOM 741 N N . GLN A 1 96 ? 20.765 1.832 2.647 1.00 76.06 96 GLN A N 1
ATOM 742 C CA . GLN A 1 96 ? 21.671 2.898 3.089 1.00 76.06 96 GLN A CA 1
ATOM 743 C C . GLN A 1 96 ? 22.994 2.354 3.630 1.00 76.06 96 GLN A C 1
ATOM 745 O O . GLN A 1 96 ? 24.047 2.895 3.300 1.00 76.06 96 GLN A O 1
ATOM 750 N N . LYS A 1 97 ? 22.952 1.279 4.429 1.00 79.69 97 LYS A N 1
ATOM 751 C CA . LYS A 1 97 ? 24.162 0.618 4.931 1.00 79.69 97 LYS A CA 1
ATOM 752 C C . LYS A 1 97 ? 25.014 0.074 3.782 1.00 79.69 97 LYS A C 1
ATOM 754 O O . LYS A 1 97 ? 26.184 0.410 3.696 1.00 79.69 97 LYS A O 1
ATOM 759 N N . SER A 1 98 ? 24.399 -0.657 2.851 1.00 78.50 98 SER A N 1
ATOM 760 C CA . SER A 1 98 ? 25.086 -1.190 1.667 1.00 78.50 98 SER A CA 1
ATOM 761 C C . SER A 1 98 ? 25.717 -0.100 0.796 1.00 78.50 98 SER A C 1
ATOM 763 O O . SER A 1 98 ? 26.793 -0.320 0.255 1.00 78.50 98 SER A O 1
ATOM 765 N N . LEU A 1 99 ? 25.075 1.066 0.657 1.00 76.06 99 LEU A N 1
ATOM 766 C CA . LEU A 1 99 ? 25.655 2.195 -0.073 1.00 76.06 99 LEU A CA 1
ATOM 767 C C . LEU A 1 99 ? 26.850 2.792 0.677 1.00 76.06 99 LEU A C 1
ATOM 769 O O . LEU A 1 99 ? 27.878 3.042 0.060 1.00 76.06 99 LEU A O 1
ATOM 773 N N . LYS A 1 100 ? 26.750 2.991 1.998 1.00 72.50 100 LYS A N 1
ATOM 774 C CA . LYS A 1 100 ? 27.884 3.482 2.799 1.00 72.50 100 LYS A CA 1
ATOM 775 C C . LYS A 1 100 ? 29.087 2.546 2.702 1.00 72.50 100 LYS A C 1
ATOM 777 O O . LYS A 1 100 ? 30.184 3.019 2.441 1.00 72.50 100 LYS A O 1
ATOM 782 N N . ASP A 1 101 ? 28.867 1.242 2.831 1.00 76.81 101 ASP A N 1
ATOM 783 C CA . ASP A 1 101 ? 29.937 0.246 2.733 1.00 76.81 101 ASP A CA 1
ATOM 784 C C . ASP A 1 101 ? 30.586 0.237 1.331 1.00 76.81 101 ASP A C 1
ATOM 786 O O . ASP A 1 101 ? 31.759 -0.077 1.207 1.00 76.81 101 ASP A O 1
ATOM 790 N N . HIS A 1 102 ? 29.857 0.625 0.275 1.00 73.81 102 HIS A N 1
ATOM 791 C CA . HIS A 1 102 ? 30.388 0.708 -1.091 1.00 73.81 102 HIS A CA 1
ATOM 792 C C . HIS A 1 102 ? 31.196 1.990 -1.373 1.00 73.81 102 HIS A C 1
ATOM 794 O O . HIS A 1 102 ? 32.150 1.948 -2.143 1.00 73.81 102 HIS A O 1
ATOM 800 N N . PHE A 1 103 ? 30.817 3.128 -0.779 1.00 72.38 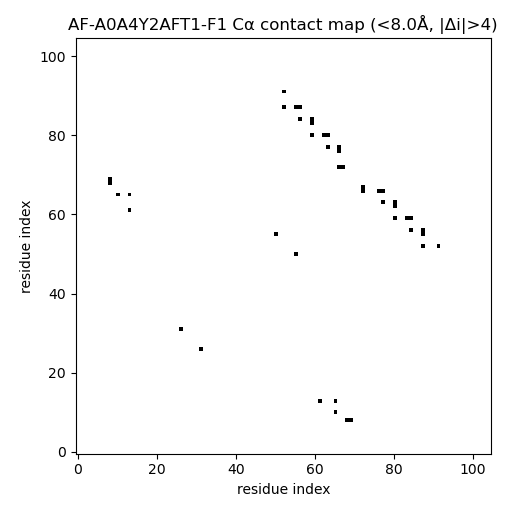103 PHE A N 1
ATOM 801 C CA . PHE A 1 103 ? 31.456 4.431 -1.030 1.00 72.38 103 PHE A CA 1
ATOM 802 C C . PHE A 1 103 ? 32.562 4.802 -0.033 1.00 72.38 103 PHE A C 1
ATOM 804 O O . PHE A 1 103 ? 33.333 5.716 -0.311 1.00 72.38 103 PHE A O 1
ATOM 811 N N . TYR A 1 104 ? 32.621 4.138 1.122 1.00 69.38 104 TYR A N 1
ATOM 812 C CA . TYR A 1 104 ? 33.588 4.421 2.188 1.00 69.38 104 TYR A CA 1
ATOM 813 C C . TYR A 1 104 ? 34.562 3.253 2.439 1.00 69.38 104 TYR A C 1
ATOM 815 O O . TYR A 1 104 ? 35.092 3.136 3.545 1.00 69.38 104 TYR A O 1
ATOM 823 N N . CYS A 1 105 ? 34.786 2.404 1.426 1.00 53.59 105 CYS A N 1
ATOM 824 C CA . CYS A 1 105 ? 35.964 1.532 1.360 1.00 53.59 105 CYS A CA 1
ATOM 825 C C . CYS A 1 105 ? 37.223 2.339 1.037 1.00 53.59 105 CYS A C 1
ATOM 827 O O . CYS A 1 105 ? 37.172 3.147 0.083 1.00 53.59 105 CYS A O 1
#

Foldseek 3Di:
DPPPPVPVDDLVVLDDDDDPPPDPDDDDPVRVVVVVVPDDPPPPPVVPPDDDLVNLVVVLVSQVVVLVPDPDDDVVSVVVSVVSVVVSVVVVVVVVVVVCVVPVD